Protein AF-A0A367IXS4-F1 (afdb_monomer_lite)

pLDDT: mean 77.42, std 14.24, range [33.66, 96.12]

Foldseek 3Di:
DDPDPPQDQDDDPDSVLHDHDDVSVVVVVVVVVVVVVVVVVVVVVVVVVVVVVVVVVVCVVDVVVVVVVVVVPDD

Sequence (75 aa):
MLFNWQVENTCVVFRWWHISGPFTMFLSCLAIFLIGAAYEWMRVYSIRLDQQWKEAEYLLHHPLFMLINNTTSYP

InterPro domains:
  IPR007274 Ctr copper transporter [PF04145] (1-57)

Secondary structure (DSSP, 8-state):
-------TTEESSSTT-EE-SHHHHHHHHHHHHHHHHHHHHHHHHHHHHHHHHHHHHHHHH-HHHHHHHHHTS--

Organism: Rhizopus stolonifer (NCBI:txid4846)

Radius of gyration: 24.82 Å; chains: 1; bounding box: 52×23×60 Å

Structure (mmCIF, N/CA/C/O backbone):
data_AF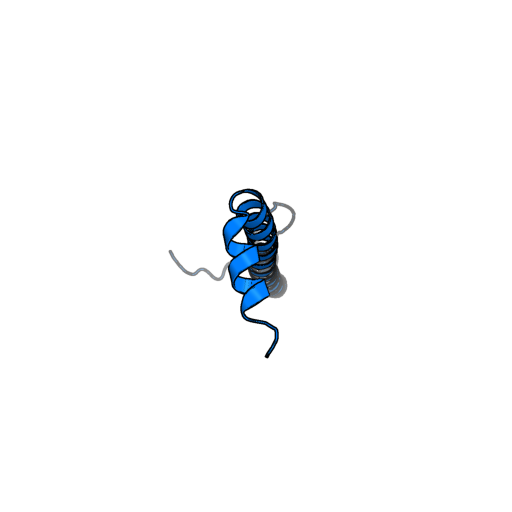-A0A367IXS4-F1
#
_entry.id   AF-A0A367IXS4-F1
#
loop_
_atom_site.group_PDB
_atom_site.id
_atom_site.type_symbol
_atom_site.label_atom_id
_atom_site.label_alt_id
_atom_site.label_comp_id
_atom_site.label_asym_id
_atom_site.label_entity_id
_atom_site.label_seq_id
_atom_site.pdbx_PDB_ins_code
_atom_site.Cartn_x
_atom_site.Cartn_y
_atom_site.Cartn_z
_atom_site.occupancy
_atom_site.B_iso_or_equiv
_atom_site.auth_seq_id
_atom_site.auth_comp_id
_atom_site.auth_asym_id
_atom_site.auth_atom_id
_atom_site.pdbx_PDB_model_num
ATOM 1 N N . MET A 1 1 ? -3.656 16.364 18.595 1.00 33.66 1 MET A N 1
ATOM 2 C CA . MET A 1 1 ? -4.631 15.255 18.671 1.00 33.66 1 MET A CA 1
ATOM 3 C C . MET A 1 1 ? -4.151 14.308 19.753 1.00 33.66 1 MET A C 1
ATOM 5 O O . MET A 1 1 ? -2.983 13.944 19.726 1.00 33.66 1 MET A O 1
ATOM 9 N N . LEU A 1 2 ? -4.986 14.037 20.756 1.00 64.06 2 LEU A N 1
ATOM 10 C CA . LEU A 1 2 ? -4.606 13.260 21.935 1.00 64.06 2 LEU A CA 1
ATOM 11 C C . LEU A 1 2 ? -4.348 11.809 21.519 1.00 64.06 2 LEU A C 1
ATOM 13 O O . LEU A 1 2 ? -5.240 11.158 20.979 1.00 64.06 2 LEU A O 1
ATOM 17 N N . PHE A 1 3 ? -3.125 11.331 21.737 1.00 60.94 3 PHE A N 1
ATOM 18 C CA . PHE A 1 3 ? -2.749 9.946 21.482 1.00 60.94 3 PHE A CA 1
ATOM 19 C C . PHE A 1 3 ? -3.444 9.076 22.538 1.00 60.94 3 PHE A C 1
ATOM 21 O O . PHE A 1 3 ? -2.969 8.946 23.664 1.00 60.94 3 PHE A O 1
ATOM 28 N N . ASN A 1 4 ? -4.637 8.584 22.207 1.00 70.19 4 ASN A N 1
ATOM 29 C CA . ASN A 1 4 ? -5.430 7.728 23.077 1.00 70.19 4 ASN A CA 1
ATOM 30 C C . ASN A 1 4 ? -5.170 6.261 22.715 1.00 70.19 4 ASN A C 1
ATOM 32 O O . ASN A 1 4 ? -5.187 5.893 21.543 1.00 70.19 4 ASN A O 1
ATOM 36 N N . TRP A 1 5 ? -4.945 5.432 23.730 1.00 70.12 5 TRP A N 1
ATOM 37 C CA . TRP A 1 5 ? -4.751 3.985 23.612 1.00 70.12 5 TRP A CA 1
ATOM 38 C C . TRP A 1 5 ? -6.063 3.193 23.705 1.00 70.12 5 TRP A C 1
ATOM 40 O O . TRP A 1 5 ? -6.042 1.966 23.771 1.00 70.12 5 TRP A O 1
ATOM 50 N N . GLN A 1 6 ? -7.216 3.865 23.726 1.00 63.06 6 GLN A N 1
ATOM 51 C CA . GLN A 1 6 ? -8.516 3.206 23.762 1.00 63.06 6 GLN A CA 1
ATOM 52 C C . GLN A 1 6 ? -8.855 2.620 22.387 1.00 63.06 6 GLN A C 1
ATOM 54 O O . GLN A 1 6 ? -9.296 3.327 21.484 1.00 63.06 6 GLN A O 1
ATOM 59 N N . VAL A 1 7 ? -8.614 1.316 22.233 1.00 65.56 7 VAL A N 1
ATOM 60 C CA . VAL A 1 7 ? -8.786 0.605 20.957 1.00 65.56 7 VAL A CA 1
ATOM 61 C C . VAL A 1 7 ? -10.122 -0.129 20.837 1.00 65.56 7 VAL A C 1
ATOM 63 O O . VAL A 1 7 ? -10.454 -0.595 19.751 1.00 65.56 7 VAL A O 1
ATOM 66 N N . GLU A 1 8 ? -10.914 -0.201 21.911 1.00 62.31 8 GLU A N 1
ATOM 67 C CA . GLU A 1 8 ? -12.255 -0.792 21.877 1.00 62.31 8 GLU A CA 1
ATOM 68 C C . GLU A 1 8 ? -13.150 -0.060 20.868 1.00 62.31 8 GLU A C 1
ATOM 70 O O . GLU A 1 8 ? -13.411 1.136 20.993 1.00 62.31 8 GLU A O 1
ATOM 75 N N . ASN A 1 9 ? -13.655 -0.804 19.881 1.00 64.50 9 ASN A N 1
ATOM 76 C CA . ASN A 1 9 ? -14.643 -0.348 18.898 1.00 64.50 9 ASN A CA 1
ATOM 77 C C . ASN A 1 9 ? -14.146 0.657 17.846 1.00 64.50 9 ASN A C 1
ATOM 79 O O . ASN A 1 9 ? -14.961 1.280 17.163 1.00 64.50 9 ASN A O 1
ATOM 83 N N . THR A 1 10 ? -12.833 0.773 17.632 1.00 72.25 10 THR A N 1
ATOM 84 C CA . THR A 1 10 ? -12.313 1.587 16.520 1.00 72.25 10 THR A CA 1
ATOM 85 C C . THR A 1 10 ? -12.423 0.831 15.190 1.00 72.25 10 THR A C 1
ATOM 87 O O . THR A 1 10 ? -11.908 -0.280 15.049 1.00 72.25 10 THR A O 1
ATOM 90 N N . CYS A 1 11 ? -13.089 1.444 14.204 1.00 73.38 11 CYS A N 1
ATOM 91 C CA . CYS A 1 11 ? -13.119 0.981 12.811 1.00 73.38 11 CYS A CA 1
ATOM 92 C C . CYS A 1 11 ? -11.987 1.659 12.024 1.00 73.38 11 CYS A C 1
ATOM 94 O O . CYS A 1 11 ? -11.936 2.887 11.995 1.00 73.38 11 CYS A O 1
ATOM 96 N N . VAL A 1 12 ? -11.100 0.890 11.380 1.00 75.56 12 VAL A N 1
ATOM 97 C CA . VAL A 1 12 ? -9.936 1.458 10.659 1.00 75.56 12 VAL A CA 1
ATOM 98 C C . VAL A 1 12 ? -10.312 1.951 9.260 1.00 75.56 12 VAL A C 1
ATOM 100 O O . VAL A 1 12 ? -10.133 3.120 8.941 1.00 75.56 12 VAL A O 1
ATOM 103 N N . VAL A 1 13 ? -10.825 1.049 8.416 1.00 75.62 13 VAL A N 1
ATOM 104 C CA . VAL A 1 13 ? -11.155 1.327 7.001 1.00 75.62 13 VAL A CA 1
ATOM 105 C C . VAL A 1 13 ? -12.568 0.857 6.666 1.00 75.62 13 VAL A C 1
ATOM 107 O O . VAL A 1 13 ? -13.330 1.559 6.008 1.00 75.62 13 VAL A O 1
ATOM 110 N N . PHE A 1 14 ? -12.952 -0.318 7.167 1.00 72.25 14 PHE A N 1
ATOM 111 C CA . PHE A 1 14 ? -14.271 -0.906 6.958 1.00 72.25 14 PHE A CA 1
ATOM 112 C C . PHE A 1 14 ? -14.931 -1.200 8.302 1.00 72.25 14 PHE A C 1
ATOM 114 O O . PHE A 1 14 ? -14.251 -1.552 9.261 1.00 72.25 14 PHE A O 1
ATOM 121 N N . ARG A 1 15 ? -16.268 -1.138 8.362 1.00 68.56 15 ARG A N 1
ATOM 122 C CA . ARG A 1 15 ? -17.050 -1.493 9.568 1.00 68.56 15 ARG A CA 1
ATOM 123 C C . ARG A 1 15 ? -16.829 -2.937 10.032 1.00 68.56 15 ARG A C 1
ATOM 125 O O . ARG A 1 15 ? -17.060 -3.235 11.194 1.00 68.56 15 ARG A O 1
ATOM 132 N N . TRP A 1 16 ? -16.388 -3.818 9.134 1.00 68.06 16 TRP A N 1
ATOM 133 C CA . TRP A 1 16 ? -16.036 -5.201 9.465 1.00 68.06 16 TRP A CA 1
ATOM 134 C C . TRP A 1 16 ? -14.604 -5.343 10.006 1.00 68.06 16 TRP A C 1
ATOM 136 O O . TRP A 1 16 ? -14.289 -6.311 10.688 1.00 68.06 16 TRP A O 1
ATOM 146 N N . TRP A 1 17 ? -13.741 -4.353 9.758 1.00 71.62 17 TRP A N 1
ATOM 147 C CA . TRP A 1 17 ? -12.398 -4.286 10.324 1.00 71.62 17 TRP A CA 1
ATOM 148 C C . TRP A 1 17 ? -12.434 -3.496 11.635 1.00 71.62 17 TRP A C 1
ATOM 150 O O . TRP A 1 17 ? -12.022 -2.336 11.721 1.00 71.62 17 TRP A O 1
ATOM 160 N N . HIS A 1 18 ? -12.987 -4.153 12.648 1.00 72.25 18 HIS A N 1
ATOM 161 C CA . HIS A 1 18 ? -13.105 -3.656 14.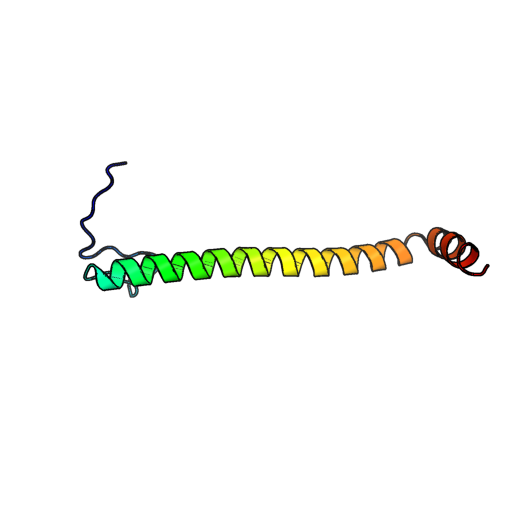012 1.00 72.25 18 HIS A CA 1
ATOM 162 C C . HIS A 1 18 ? -11.954 -4.196 14.868 1.00 72.25 18 HIS A C 1
ATOM 164 O O . HIS A 1 18 ? -11.632 -5.385 14.820 1.00 72.25 18 HIS A O 1
ATOM 170 N N . ILE A 1 19 ? -11.345 -3.323 15.668 1.00 72.94 19 ILE A N 1
ATOM 171 C CA . ILE A 1 19 ? -10.338 -3.710 16.654 1.00 72.94 19 ILE A CA 1
ATOM 172 C C . ILE A 1 19 ? -11.025 -3.885 18.013 1.00 72.94 19 ILE A C 1
ATOM 174 O O . ILE A 1 19 ? -11.613 -2.948 18.550 1.00 72.94 19 ILE A O 1
ATOM 178 N N . SER A 1 20 ? -10.976 -5.108 18.546 1.00 74.88 20 SER A N 1
ATOM 179 C CA . SER A 1 20 ? -11.600 -5.488 19.828 1.00 74.88 20 SER A CA 1
ATOM 180 C C . SER A 1 20 ? -10.610 -5.492 20.992 1.00 74.88 20 SER A C 1
ATOM 182 O O . SER A 1 20 ? -11.010 -5.536 22.148 1.00 74.88 20 SER A O 1
ATOM 184 N N . GLY A 1 21 ? -9.307 -5.495 20.702 1.00 75.75 21 GLY A N 1
ATOM 185 C CA . GLY A 1 21 ? -8.265 -5.641 21.711 1.00 75.75 21 GLY A CA 1
ATOM 186 C C . GLY A 1 21 ? -6.846 -5.316 21.221 1.00 75.75 21 GLY A C 1
ATOM 187 O O . GLY A 1 21 ? -6.637 -4.963 20.054 1.00 75.75 21 GLY A O 1
ATOM 188 N N . PRO A 1 22 ? -5.836 -5.461 22.098 1.00 77.19 22 PRO A N 1
ATOM 189 C CA . PRO A 1 22 ? -4.454 -5.063 21.812 1.00 77.19 22 PRO A CA 1
ATOM 190 C C . PRO A 1 22 ? -3.809 -5.886 20.687 1.00 77.19 22 PRO A C 1
ATOM 192 O O . PRO A 1 22 ? -3.068 -5.348 19.868 1.00 77.19 22 PRO A O 1
ATOM 195 N N . PHE A 1 23 ? -4.143 -7.176 20.575 1.00 79.94 23 PHE A N 1
ATOM 196 C CA . PHE A 1 23 ? -3.628 -8.033 19.501 1.00 79.94 23 PHE A CA 1
ATOM 197 C C . PHE A 1 23 ? -4.135 -7.595 18.118 1.00 79.94 23 PHE A C 1
ATOM 199 O O . PHE A 1 23 ? -3.366 -7.466 17.166 1.00 79.94 23 PHE A O 1
ATOM 206 N N . THR A 1 24 ? -5.430 -7.283 18.018 1.00 79.81 24 THR A N 1
ATOM 207 C CA . THR A 1 24 ? -6.042 -6.768 16.786 1.00 79.81 24 THR A CA 1
ATOM 208 C C . THR A 1 24 ? -5.500 -5.390 16.394 1.00 79.81 24 THR A C 1
ATOM 210 O O . THR A 1 24 ? -5.451 -5.074 15.205 1.00 79.81 24 THR A O 1
ATOM 213 N N . MET A 1 25 ? -5.022 -4.593 17.359 1.00 80.25 25 MET A N 1
ATOM 214 C CA . MET A 1 25 ? -4.338 -3.328 17.077 1.00 80.25 25 MET A CA 1
ATOM 215 C C . MET A 1 25 ? -2.993 -3.560 16.376 1.00 80.25 25 MET A C 1
ATOM 217 O O . MET A 1 25 ? -2.734 -2.946 15.341 1.00 80.25 25 MET A O 1
ATOM 221 N N . PHE A 1 26 ? -2.160 -4.470 16.895 1.00 85.44 26 PHE A N 1
ATOM 222 C CA . PHE A 1 26 ? -0.871 -4.797 16.277 1.00 85.44 26 PHE A CA 1
ATOM 223 C C . PHE A 1 26 ? -1.053 -5.354 14.862 1.00 85.44 26 PHE A C 1
ATOM 225 O O . PHE A 1 26 ? -0.398 -4.897 13.925 1.00 85.44 26 PHE A O 1
ATOM 232 N N . LEU A 1 27 ? -2.005 -6.276 14.691 1.00 85.81 27 LEU A N 1
ATOM 233 C CA . LEU A 1 27 ? -2.336 -6.836 13.383 1.00 85.81 27 LEU A CA 1
ATOM 234 C C . LEU A 1 27 ? -2.785 -5.749 12.396 1.00 85.81 27 LEU A C 1
ATOM 236 O O . LEU A 1 27 ? -2.381 -5.766 11.237 1.00 85.81 27 LEU A O 1
ATOM 240 N N . SER A 1 28 ? -3.574 -4.777 12.859 1.00 85.81 28 SER A N 1
ATOM 241 C CA . SER A 1 28 ? -4.017 -3.665 12.014 1.00 85.81 28 SER A CA 1
ATOM 242 C C . SER A 1 28 ? -2.863 -2.751 11.617 1.00 85.81 28 SER A C 1
ATOM 244 O O . SER A 1 28 ? -2.775 -2.345 10.463 1.00 85.81 28 SER A O 1
ATOM 246 N N . CYS A 1 29 ? -1.938 -2.490 12.539 1.00 87.12 29 CYS A N 1
ATOM 247 C CA . CYS A 1 29 ? -0.729 -1.724 12.254 1.00 87.12 29 CYS A CA 1
ATOM 248 C C . CYS A 1 29 ? 0.131 -2.422 11.186 1.00 87.12 29 CYS A C 1
ATOM 250 O O . CYS A 1 29 ? 0.539 -1.793 10.209 1.00 87.12 29 CYS A O 1
ATOM 252 N N . LEU A 1 30 ? 0.324 -3.741 11.315 1.00 92.25 30 LEU A N 1
ATOM 253 C CA . LEU A 1 30 ? 1.044 -4.547 10.328 1.00 92.25 30 LEU A CA 1
ATOM 254 C C . LEU A 1 30 ? 0.341 -4.534 8.966 1.00 92.25 30 LEU A C 1
ATOM 256 O O . LEU A 1 30 ? 0.990 -4.374 7.938 1.00 92.25 30 LEU A O 1
ATOM 260 N N . ALA A 1 31 ? -0.983 -4.668 8.943 1.00 90.56 31 ALA A N 1
ATOM 261 C CA . ALA A 1 31 ? -1.745 -4.657 7.704 1.00 90.56 31 ALA A CA 1
ATOM 262 C C . ALA A 1 31 ? -1.668 -3.298 6.988 1.00 90.56 31 ALA A C 1
ATOM 264 O O . ALA A 1 31 ? -1.433 -3.267 5.783 1.00 90.56 31 ALA A O 1
ATOM 265 N N . ILE A 1 32 ? -1.792 -2.177 7.709 1.00 90.31 32 ILE A N 1
ATOM 266 C CA . ILE A 1 32 ? -1.624 -0.831 7.132 1.00 90.31 32 ILE A CA 1
ATOM 267 C C . ILE A 1 32 ? -0.202 -0.660 6.589 1.00 90.31 32 ILE A C 1
ATOM 269 O O . ILE A 1 32 ? -0.024 -0.153 5.483 1.00 90.31 32 ILE A O 1
ATOM 273 N N . PHE A 1 33 ? 0.803 -1.119 7.338 1.00 94.19 33 PHE A N 1
ATOM 274 C CA . PHE A 1 33 ? 2.193 -1.084 6.897 1.00 94.19 33 PHE A CA 1
ATOM 275 C C . PHE A 1 33 ? 2.397 -1.875 5.598 1.00 94.19 33 PHE A C 1
ATOM 277 O O . PHE A 1 33 ? 2.991 -1.360 4.652 1.00 94.19 33 PHE A O 1
ATOM 284 N N . LEU A 1 34 ? 1.851 -3.092 5.518 1.00 95.12 34 LEU A N 1
ATOM 285 C CA . LEU A 1 34 ? 1.918 -3.925 4.317 1.00 95.12 34 LEU A CA 1
ATOM 286 C C . LEU A 1 34 ? 1.206 -3.278 3.127 1.00 95.12 34 LEU A C 1
ATOM 288 O O . LEU A 1 34 ? 1.747 -3.293 2.025 1.00 95.12 34 LEU A O 1
ATOM 292 N N . ILE A 1 35 ? 0.034 -2.677 3.340 1.00 93.81 35 ILE A N 1
ATOM 293 C CA . ILE A 1 35 ? -0.700 -1.961 2.288 1.00 93.81 35 ILE A CA 1
ATOM 294 C C . ILE A 1 35 ? 0.117 -0.764 1.785 1.00 93.81 35 ILE A C 1
ATOM 296 O O . ILE A 1 35 ? 0.234 -0.574 0.576 1.00 93.81 35 ILE A O 1
ATOM 300 N N . GLY A 1 36 ? 0.724 0.010 2.688 1.00 95.00 36 GLY A N 1
ATOM 301 C CA . GLY A 1 36 ? 1.588 1.135 2.324 1.00 95.00 36 GLY A CA 1
ATOM 302 C C . GLY A 1 36 ? 2.822 0.695 1.532 1.00 95.00 36 GLY A C 1
ATOM 303 O O . GLY A 1 36 ? 3.110 1.253 0.475 1.00 95.00 36 GLY A O 1
ATOM 304 N N . ALA A 1 37 ? 3.511 -0.353 1.989 1.00 96.12 37 ALA A N 1
ATOM 305 C CA . ALA A 1 37 ? 4.667 -0.909 1.287 1.00 96.12 37 ALA A CA 1
ATOM 306 C C . ALA A 1 37 ? 4.289 -1.461 -0.099 1.00 96.12 37 ALA A C 1
ATOM 308 O O . ALA A 1 37 ? 4.990 -1.214 -1.082 1.00 96.12 37 ALA A O 1
ATOM 309 N N . ALA A 1 38 ? 3.161 -2.169 -0.194 1.00 95.62 38 ALA A N 1
ATOM 310 C CA . ALA A 1 38 ? 2.646 -2.686 -1.457 1.00 95.62 38 ALA A CA 1
ATOM 311 C C . ALA A 1 38 ? 2.264 -1.558 -2.427 1.00 95.62 38 ALA A C 1
ATOM 313 O O . ALA A 1 38 ? 2.545 -1.661 -3.621 1.00 95.62 38 ALA A O 1
ATOM 314 N N . TYR A 1 39 ? 1.668 -0.471 -1.929 1.00 94.75 39 TYR A N 1
ATOM 315 C CA . TYR A 1 39 ? 1.312 0.690 -2.742 1.00 94.75 39 TYR A CA 1
ATOM 316 C C . TYR A 1 39 ? 2.548 1.378 -3.333 1.00 94.75 39 TYR A C 1
ATOM 318 O O . TYR A 1 39 ? 2.588 1.641 -4.536 1.00 94.75 39 TYR A O 1
ATOM 326 N N . GLU A 1 40 ? 3.582 1.611 -2.523 1.00 95.12 40 GLU A N 1
ATOM 327 C CA . GLU A 1 40 ? 4.843 2.183 -3.009 1.00 95.12 40 GLU A CA 1
ATOM 328 C C . GLU A 1 40 ? 5.508 1.273 -4.049 1.00 95.12 40 GLU A C 1
ATOM 330 O O . GLU A 1 40 ? 5.972 1.742 -5.092 1.00 95.12 40 GLU A O 1
ATOM 335 N N . TRP A 1 41 ? 5.489 -0.044 -3.821 1.00 95.50 41 TRP A N 1
ATOM 336 C CA . TRP A 1 41 ? 6.015 -1.004 -4.788 1.00 95.50 41 TRP A CA 1
ATOM 337 C C . TRP A 1 41 ? 5.256 -0.962 -6.120 1.00 95.50 41 TRP A C 1
ATOM 339 O O . TRP A 1 41 ? 5.874 -0.868 -7.185 1.00 95.50 41 TRP A O 1
ATOM 349 N N . MET A 1 42 ? 3.922 -0.955 -6.067 1.00 95.00 42 MET A N 1
ATOM 350 C CA . MET A 1 42 ? 3.067 -0.865 -7.252 1.00 95.00 42 MET A CA 1
ATOM 351 C C . MET A 1 42 ? 3.303 0.440 -8.017 1.00 95.00 42 MET A C 1
ATOM 353 O O . MET A 1 42 ? 3.423 0.428 -9.240 1.00 95.00 42 MET A O 1
ATOM 357 N N . ARG A 1 43 ? 3.443 1.561 -7.303 1.00 94.50 43 ARG A N 1
ATOM 358 C CA . ARG A 1 43 ? 3.715 2.873 -7.894 1.00 94.50 43 ARG A CA 1
ATOM 359 C C . ARG A 1 43 ? 5.014 2.881 -8.698 1.00 94.50 43 ARG A C 1
ATOM 361 O O . ARG A 1 43 ? 5.027 3.358 -9.832 1.00 94.50 43 ARG A O 1
ATOM 368 N N . VAL A 1 44 ? 6.099 2.348 -8.135 1.00 95.31 44 VAL A N 1
ATOM 369 C CA . VAL A 1 44 ? 7.398 2.271 -8.828 1.00 95.31 44 VAL A CA 1
ATOM 370 C C . VAL A 1 44 ? 7.313 1.362 -10.050 1.00 95.31 44 VAL A C 1
ATOM 372 O O . VAL A 1 44 ? 7.892 1.680 -11.089 1.00 95.31 44 VAL A O 1
ATOM 375 N N . TYR A 1 45 ? 6.585 0.251 -9.950 1.00 94.00 45 TYR A N 1
ATOM 376 C CA . TYR A 1 45 ? 6.382 -0.651 -11.079 1.00 94.00 45 TYR A CA 1
ATOM 377 C C . TYR A 1 45 ? 5.662 0.043 -12.245 1.00 94.00 45 TYR A C 1
ATOM 379 O O . TYR A 1 45 ? 6.154 -0.007 -13.372 1.00 94.00 45 TYR A O 1
ATOM 387 N N . SER A 1 46 ? 4.573 0.768 -11.971 1.00 93.19 46 SER A N 1
ATOM 388 C CA . SER A 1 46 ? 3.844 1.526 -12.997 1.00 93.19 46 SER A CA 1
ATOM 389 C C . SER A 1 46 ? 4.720 2.584 -13.672 1.00 93.19 46 SER A C 1
ATOM 391 O O . SER A 1 46 ? 4.724 2.687 -14.894 1.00 93.19 46 SER A O 1
ATOM 393 N N . ILE A 1 47 ? 5.535 3.315 -12.899 1.00 94.38 47 ILE A N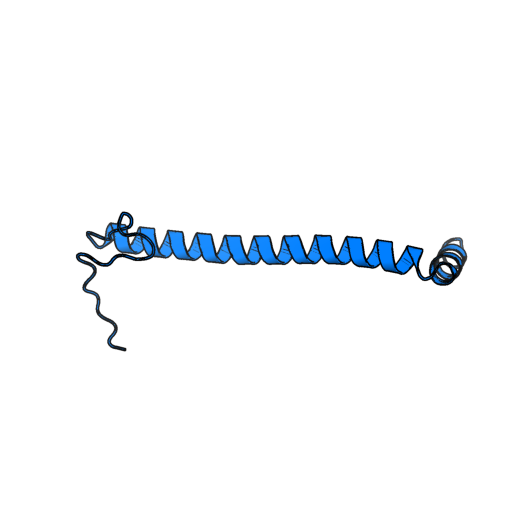 1
ATOM 394 C CA . ILE A 1 47 ? 6.449 4.329 -13.452 1.00 94.38 47 ILE A CA 1
ATOM 395 C C . ILE A 1 47 ? 7.451 3.705 -14.431 1.00 94.38 47 ILE A C 1
ATOM 397 O O . ILE A 1 47 ? 7.747 4.303 -15.464 1.00 94.38 47 ILE A O 1
ATOM 401 N N . ARG A 1 48 ? 7.973 2.509 -14.134 1.00 91.25 48 ARG A N 1
ATOM 402 C CA . ARG A 1 48 ? 8.927 1.827 -15.025 1.00 91.25 48 ARG A CA 1
ATOM 403 C C . ARG A 1 48 ? 8.290 1.429 -16.355 1.00 91.25 48 ARG A C 1
ATOM 405 O O . ARG A 1 48 ? 8.932 1.582 -17.389 1.00 91.25 48 ARG A O 1
ATOM 412 N N . LEU A 1 49 ? 7.047 0.949 -16.337 1.00 91.44 49 LEU A N 1
ATOM 413 C CA . LEU A 1 49 ? 6.316 0.617 -17.564 1.00 91.44 49 LEU A CA 1
ATOM 414 C C . LEU A 1 49 ? 6.054 1.869 -18.409 1.00 91.44 49 LEU A C 1
ATOM 416 O O . LEU A 1 49 ? 6.346 1.873 -19.603 1.00 91.44 49 LEU A O 1
ATOM 420 N N . ASP A 1 50 ? 5.603 2.953 -17.773 1.00 91.25 50 ASP A N 1
ATOM 421 C CA . ASP A 1 50 ? 5.380 4.233 -18.452 1.00 91.25 50 ASP A CA 1
ATOM 422 C C . ASP A 1 50 ? 6.668 4.782 -19.082 1.00 91.25 50 ASP A C 1
ATOM 424 O O . ASP A 1 50 ? 6.631 5.362 -20.167 1.00 91.25 50 ASP A O 1
ATOM 428 N N . GLN A 1 51 ? 7.818 4.612 -18.422 1.00 91.44 51 GLN A N 1
ATOM 429 C CA . GLN A 1 51 ? 9.117 5.013 -18.969 1.00 91.44 51 GLN A CA 1
ATOM 430 C C . GLN A 1 51 ? 9.466 4.225 -20.234 1.00 91.44 51 GLN A C 1
ATOM 432 O O . GLN A 1 51 ? 9.803 4.835 -21.246 1.00 91.44 51 GLN A O 1
ATOM 437 N N . GLN A 1 52 ? 9.307 2.900 -20.214 1.00 87.56 52 GLN A N 1
ATOM 438 C CA . GLN A 1 52 ? 9.575 2.055 -21.382 1.00 87.56 52 GLN A CA 1
ATOM 439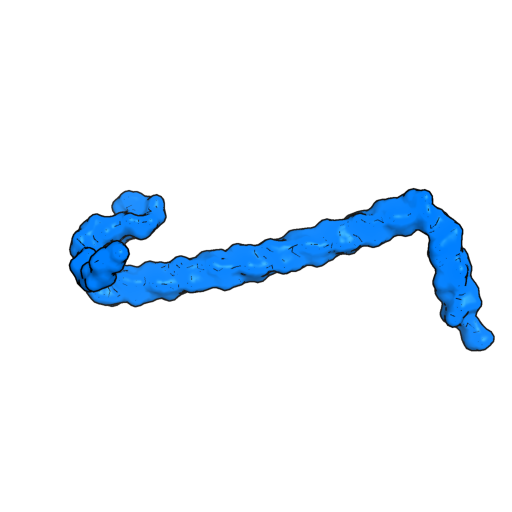 C C . GLN A 1 52 ? 8.688 2.419 -22.577 1.00 87.56 52 GLN A C 1
ATOM 441 O O . GLN A 1 52 ? 9.143 2.423 -23.721 1.00 87.56 52 GLN A O 1
ATOM 446 N N . TRP A 1 53 ? 7.422 2.750 -22.324 1.00 86.44 53 TRP A N 1
ATOM 447 C CA . TRP A 1 53 ? 6.492 3.139 -23.384 1.00 86.44 53 TRP A CA 1
ATOM 448 C C . TRP A 1 53 ? 6.845 4.511 -23.958 1.00 86.44 53 TRP A C 1
ATOM 450 O O . TRP A 1 53 ? 6.858 4.682 -25.176 1.00 86.44 53 TRP A O 1
ATOM 460 N N . LYS A 1 54 ? 7.220 5.467 -23.099 1.00 87.44 54 LYS A N 1
ATOM 461 C CA . LYS A 1 54 ? 7.692 6.792 -23.528 1.00 87.44 54 LYS A CA 1
ATOM 462 C C . LYS A 1 54 ? 8.966 6.717 -24.361 1.00 87.44 54 LYS A C 1
ATOM 464 O O . LYS A 1 54 ? 9.093 7.470 -25.319 1.00 87.44 54 LYS A O 1
ATOM 469 N N . GLU A 1 55 ? 9.894 5.825 -24.025 1.00 84.38 55 GLU A N 1
ATOM 470 C CA . GLU A 1 55 ? 11.111 5.608 -24.815 1.00 84.38 55 GLU A CA 1
ATOM 471 C C . GLU A 1 55 ? 10.781 5.070 -26.212 1.00 84.38 55 GLU A C 1
ATOM 473 O O . GLU A 1 55 ? 11.281 5.600 -27.204 1.00 84.38 55 GLU A O 1
ATOM 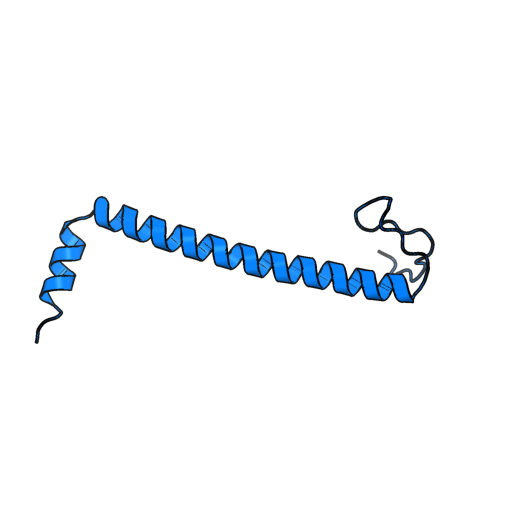478 N N . ALA A 1 56 ? 9.888 4.081 -26.315 1.00 81.19 56 ALA A N 1
ATOM 479 C CA . ALA A 1 56 ? 9.438 3.554 -27.603 1.00 81.19 56 ALA A CA 1
ATOM 480 C C . ALA A 1 56 ? 8.723 4.621 -28.453 1.00 81.19 56 ALA A C 1
ATOM 482 O O . ALA A 1 56 ? 8.975 4.728 -29.656 1.00 81.19 56 ALA A O 1
ATOM 483 N N . GLU A 1 57 ? 7.876 5.444 -27.831 1.00 84.19 57 GLU A N 1
ATOM 484 C CA . GLU A 1 57 ? 7.171 6.534 -28.510 1.00 84.19 57 GLU A CA 1
ATOM 485 C C . GLU A 1 57 ? 8.132 7.649 -28.958 1.00 84.19 57 GLU A C 1
ATOM 487 O O . GLU A 1 57 ? 8.041 8.131 -30.088 1.00 84.19 57 GLU A O 1
ATOM 492 N N . TYR A 1 58 ? 9.125 7.997 -28.131 1.00 81.75 58 TYR A N 1
ATOM 493 C CA . TYR A 1 58 ? 10.167 8.963 -28.489 1.00 81.75 58 TYR A CA 1
ATOM 494 C C . TYR A 1 58 ? 11.013 8.480 -29.675 1.00 81.75 58 TYR A C 1
ATOM 496 O O . TYR A 1 58 ? 11.281 9.250 -30.599 1.00 81.75 58 TYR A O 1
ATOM 504 N N . LEU A 1 59 ? 11.394 7.199 -29.689 1.00 77.06 59 LEU A N 1
ATOM 505 C CA . LEU A 1 59 ? 12.160 6.592 -30.783 1.00 77.06 59 LEU A CA 1
ATOM 506 C C . LEU A 1 59 ? 11.378 6.564 -32.102 1.00 77.06 59 LEU A C 1
ATOM 508 O O . LEU A 1 59 ? 11.968 6.754 -33.165 1.00 77.06 59 LEU A O 1
ATOM 512 N N . LEU A 1 60 ? 10.060 6.366 -32.041 1.00 76.75 60 LEU A N 1
ATOM 513 C CA . LEU A 1 60 ? 9.196 6.396 -33.220 1.00 76.75 60 LEU A CA 1
ATOM 514 C C . LEU A 1 60 ? 9.023 7.823 -33.767 1.00 76.75 60 LEU A C 1
ATOM 516 O O . LEU A 1 60 ? 8.953 8.013 -34.981 1.00 76.75 60 LEU A O 1
ATOM 520 N N . HIS A 1 61 ? 9.001 8.828 -32.888 1.00 74.94 61 HIS A N 1
ATOM 521 C CA . HIS A 1 61 ? 8.826 10.230 -33.273 1.00 74.94 61 HIS A CA 1
ATOM 522 C C . HIS A 1 61 ? 10.142 10.934 -33.680 1.00 74.94 61 HIS A C 1
ATOM 524 O O . HIS A 1 61 ? 10.104 11.931 -34.404 1.00 74.94 61 HIS A O 1
ATOM 530 N N . HIS A 1 62 ? 11.311 10.420 -33.266 1.00 68.56 62 HIS A N 1
ATOM 531 C CA . HIS A 1 62 ? 12.643 10.938 -33.620 1.00 68.56 62 HIS A CA 1
ATOM 532 C C . HIS A 1 62 ? 13.568 9.852 -34.227 1.00 68.56 62 HIS A C 1
ATOM 534 O O . HIS A 1 62 ? 14.472 9.351 -33.552 1.00 68.56 62 HIS A O 1
ATOM 540 N N . PRO A 1 63 ? 13.448 9.539 -35.534 1.00 64.31 63 PRO A N 1
ATOM 541 C CA . PRO A 1 63 ? 14.213 8.456 -36.173 1.00 64.31 63 PRO A CA 1
ATOM 542 C C . PRO A 1 63 ? 15.724 8.737 -36.307 1.00 64.31 63 PRO A C 1
ATOM 544 O O . PRO A 1 63 ? 16.522 7.810 -36.429 1.00 64.31 63 PRO A O 1
ATOM 547 N N . LEU A 1 64 ? 16.146 10.008 -36.269 1.00 62.22 64 LEU A N 1
ATOM 548 C CA . LEU A 1 64 ? 17.549 10.409 -36.452 1.00 62.22 64 LEU A CA 1
ATOM 549 C C . LEU A 1 64 ? 18.436 9.982 -35.262 1.00 62.22 64 LEU A C 1
ATOM 551 O O . LEU A 1 64 ? 19.581 9.588 -35.464 1.00 62.22 64 LEU A O 1
ATOM 555 N N . PHE A 1 65 ? 17.904 9.969 -34.033 1.00 65.38 65 PHE A N 1
ATOM 556 C CA . PHE A 1 65 ? 18.667 9.623 -32.822 1.00 65.38 65 PHE A CA 1
ATOM 557 C C . PHE A 1 65 ? 19.178 8.169 -32.827 1.00 65.38 65 PHE A C 1
ATOM 559 O O . PHE A 1 65 ? 20.289 7.896 -32.371 1.00 65.38 65 PHE A O 1
ATOM 566 N N . MET A 1 66 ? 18.414 7.238 -33.411 1.00 63.06 66 MET A N 1
ATOM 567 C CA . MET A 1 66 ? 18.800 5.826 -33.503 1.00 63.06 66 MET A CA 1
ATOM 568 C C . MET A 1 66 ? 19.978 5.606 -34.472 1.00 63.06 66 MET A C 1
ATOM 570 O O . MET A 1 66 ? 20.837 4.762 -34.218 1.00 63.06 66 MET A O 1
ATOM 574 N N . LEU A 1 67 ? 20.067 6.402 -35.547 1.00 62.97 67 LEU A N 1
ATOM 575 C CA . LEU A 1 67 ? 21.170 6.314 -36.510 1.00 62.97 67 LEU A CA 1
ATOM 576 C C . LEU A 1 67 ? 22.502 6.770 -35.905 1.00 62.97 67 LEU A C 1
ATOM 578 O O . LEU A 1 67 ? 23.525 6.147 -36.171 1.00 62.97 67 LEU A O 1
ATOM 582 N N . ILE A 1 68 ? 22.491 7.792 -35.045 1.00 64.25 68 ILE A N 1
ATOM 583 C CA . ILE A 1 68 ? 23.714 8.295 -34.402 1.00 64.25 68 ILE A CA 1
ATOM 584 C C . ILE A 1 68 ? 24.282 7.246 -33.427 1.00 64.25 68 ILE A C 1
ATOM 586 O O . ILE A 1 68 ? 25.476 6.950 -33.474 1.00 64.25 68 ILE A O 1
ATOM 590 N N . ASN A 1 69 ? 23.438 6.622 -32.596 1.00 63.94 69 ASN A N 1
ATOM 591 C CA . ASN A 1 69 ? 23.892 5.627 -31.611 1.00 63.94 69 ASN A CA 1
ATOM 592 C C . ASN A 1 69 ? 24.299 4.274 -32.222 1.00 63.94 69 ASN A C 1
ATOM 594 O O . ASN A 1 69 ? 25.151 3.584 -31.663 1.00 63.94 69 ASN A O 1
ATOM 598 N N . ASN A 1 70 ? 23.735 3.886 -33.371 1.00 60.41 70 ASN A N 1
ATOM 599 C CA . ASN A 1 70 ? 24.168 2.670 -34.068 1.00 60.41 70 ASN A CA 1
ATOM 600 C C . ASN 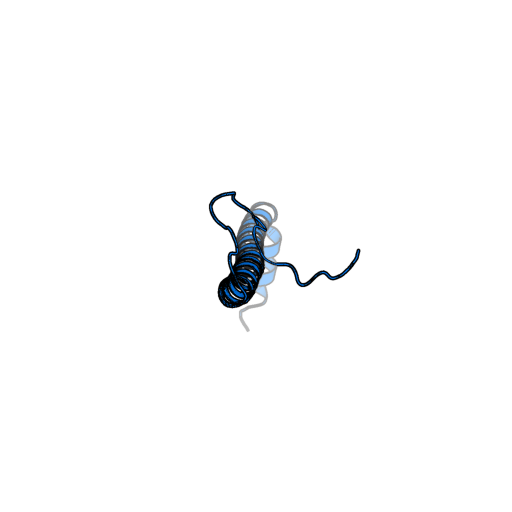A 1 70 ? 25.540 2.851 -34.753 1.00 60.41 70 ASN A C 1
ATOM 602 O O . ASN A 1 70 ? 26.279 1.884 -34.908 1.00 60.41 70 ASN A O 1
ATOM 606 N N . THR A 1 71 ? 25.916 4.084 -35.125 1.00 57.31 71 THR A N 1
ATOM 607 C CA . THR A 1 71 ? 27.241 4.376 -35.713 1.00 57.31 71 THR A CA 1
ATOM 608 C C . THR A 1 71 ? 28.383 4.490 -34.701 1.00 57.31 71 THR A C 1
ATOM 610 O O . THR A 1 71 ? 29.539 4.440 -35.102 1.00 57.31 71 THR A O 1
ATOM 613 N N . THR A 1 72 ? 28.096 4.612 -33.402 1.00 58.75 72 THR A N 1
ATOM 614 C CA . THR A 1 72 ? 29.118 4.688 -32.338 1.00 58.75 72 THR A CA 1
ATOM 615 C C . THR A 1 72 ? 29.399 3.344 -31.657 1.00 58.75 72 THR A C 1
ATOM 617 O O . THR A 1 72 ? 30.223 3.286 -30.748 1.00 58.75 72 THR A O 1
ATOM 620 N N . SER A 1 73 ? 28.738 2.264 -32.092 1.00 52.34 73 SER A N 1
ATOM 621 C CA . SER A 1 73 ? 28.818 0.932 -31.473 1.00 52.34 73 SER A CA 1
ATOM 622 C C . SER A 1 73 ? 29.361 -0.152 -32.411 1.00 52.34 73 SER A C 1
ATOM 624 O O . SER A 1 73 ? 28.866 -1.267 -32.388 1.00 52.34 73 SER A O 1
ATOM 626 N N . TYR A 1 74 ? 30.366 0.139 -33.233 1.00 40.97 74 TYR A N 1
ATOM 627 C CA . TYR A 1 74 ? 31.323 -0.850 -33.760 1.00 40.97 74 TYR A CA 1
ATOM 628 C C . TYR A 1 74 ? 32.683 -0.132 -33.892 1.00 40.97 74 TYR A C 1
ATOM 630 O O . TYR A 1 74 ? 32.675 1.075 -34.126 1.00 40.97 74 TYR A O 1
ATOM 638 N N . PRO A 1 75 ? 33.805 -0.825 -33.617 1.00 51.56 75 PRO A N 1
ATOM 639 C CA . PRO A 1 75 ? 35.018 -0.260 -33.010 1.00 51.56 75 PRO A CA 1
ATOM 640 C C . PRO A 1 75 ? 35.749 0.797 -33.842 1.00 51.56 75 PRO A C 1
ATOM 642 O O . PRO A 1 75 ? 35.700 0.718 -35.090 1.00 51.56 75 PRO A O 1
#